Protein AF-A0A9C8WIM4-F1 (afdb_monomer)

Secondary structure (DSSP, 8-state):
-----PPPPHHHHTT--HHHHHHHHHHHHHHHHHHHHHHHHHHHHHHTT--HHHHHHHHHHHHHHHHHHHHHHHHHHHHH-HHHHHHHHHHHHHHHHHHHHH--SHHHHHHHHHHHGGG-

Mean predicted aligned error: 11.85 Å

Radius of gyration: 20.46 Å; Cα contacts (8 Å, |Δi|>4): 62; chains: 1; bounding box: 32×36×75 Å

Solvent-accessible surface area (backbone atoms only — not comparable to full-atom values): 6760 Å² total; per-residue (Å²): 142,82,87,80,81,72,80,74,49,70,58,68,73,63,56,66,44,71,67,50,56,53,48,52,52,48,50,50,55,51,52,49,50,52,53,53,49,64,66,45,45,56,59,54,33,42,75,50,68,45,50,75,69,55,47,51,48,49,55,54,49,50,53,52,50,52,62,59,44,58,60,55,51,55,55,46,31,72,71,61,37,65,72,54,36,52,52,52,30,51,53,41,23,52,52,15,52,50,47,53,74,74,51,85,48,52,72,56,44,59,58,23,46,69,31,40,51,64,66,116

pLDDT: mean 70.95, std 11.33, range [38.81, 90.12]

Foldseek 3Di:
DDDPPDPQDVCNVVVVDPVVVVVVVVCVVVVVVVVVCLVCVLVVLVVLVDDPVRSVVLVVLLVVLLVVLVVVLVVVCVPVDVVVSVVVLVVLLVVLVVQVVPDSHVVSVSVSSNSNSNPD

Sequence (120 aa):
MHISQRGKSVRDFLALEHNILVLLGALLVIGMGEELWARFMPKYLEALGAGAVAIGAYGSFKKIVDALYQYPGGWLADKLGRKRALTLFNIIAASGYLVYLLTRRWEWVVAGTLLVMAWS

Structure (mmCIF, N/CA/C/O backbone):
data_AF-A0A9C8WIM4-F1
#
_entry.id   AF-A0A9C8WIM4-F1
#
loop_
_atom_site.group_PDB
_atom_site.id
_atom_site.type_symbol
_atom_site.label_atom_id
_atom_site.label_alt_id
_atom_site.label_comp_id
_atom_site.label_asym_id
_atom_site.label_entity_id
_atom_site.label_seq_id
_atom_site.pdbx_PDB_ins_code
_atom_site.Cartn_x
_atom_site.Cartn_y
_atom_site.Cartn_z
_atom_site.occupancy
_atom_site.B_iso_or_equiv
_atom_site.auth_seq_id
_atom_site.auth_comp_id
_atom_site.auth_asym_id
_atom_site.auth_atom_id
_atom_site.pdbx_PDB_model_num
ATOM 1 N N . MET A 1 1 ? -9.889 -15.465 55.638 1.00 39.69 1 MET A N 1
ATOM 2 C CA . MET A 1 1 ? -8.926 -15.320 54.525 1.00 39.69 1 MET A CA 1
ATOM 3 C C . MET A 1 1 ? -9.053 -16.570 53.655 1.00 39.69 1 MET A C 1
ATOM 5 O O . MET A 1 1 ? -8.508 -17.596 54.017 1.00 39.69 1 MET A O 1
ATOM 9 N N . HIS A 1 2 ? -9.871 -16.545 52.597 1.00 38.81 2 HIS A N 1
ATOM 10 C CA . HIS A 1 2 ? -10.049 -17.688 51.686 1.00 38.81 2 HIS A CA 1
ATOM 11 C C . HIS A 1 2 ? -9.992 -17.177 50.247 1.00 38.81 2 HIS A C 1
ATOM 13 O O . HIS A 1 2 ? -10.950 -16.605 49.737 1.00 38.81 2 HIS A O 1
ATOM 19 N N . ILE A 1 3 ? -8.832 -17.346 49.616 1.00 46.62 3 ILE A N 1
ATOM 20 C CA . ILE A 1 3 ? -8.619 -17.067 48.197 1.00 46.62 3 ILE A CA 1
ATOM 21 C C . ILE A 1 3 ? -8.963 -18.364 47.462 1.00 46.62 3 ILE A C 1
ATOM 23 O O . ILE A 1 3 ? -8.137 -19.268 47.379 1.00 46.62 3 ILE A O 1
ATOM 27 N N . SER A 1 4 ? -10.192 -18.495 46.959 1.00 44.88 4 SER A N 1
ATOM 28 C CA . SER A 1 4 ? -10.522 -19.573 46.024 1.00 44.88 4 SER A CA 1
ATOM 29 C C . SER A 1 4 ? -10.039 -19.169 44.632 1.00 44.88 4 SER A C 1
ATOM 31 O O . SER A 1 4 ? -10.705 -18.404 43.929 1.00 44.88 4 SER A O 1
ATOM 33 N N . GLN A 1 5 ? -8.870 -19.659 44.226 1.00 55.81 5 GLN A N 1
ATOM 34 C CA . GLN A 1 5 ? -8.431 -19.556 42.839 1.00 55.81 5 GLN A CA 1
ATOM 35 C C . GLN A 1 5 ? -9.255 -20.525 41.979 1.00 55.81 5 GLN A C 1
ATOM 37 O O . GLN A 1 5 ? -8.916 -21.695 41.830 1.00 55.81 5 GLN A O 1
ATOM 42 N N . ARG A 1 6 ? -10.374 -20.038 41.426 1.00 55.88 6 ARG A N 1
ATOM 43 C CA . ARG A 1 6 ? -11.037 -20.680 40.282 1.00 55.88 6 ARG A CA 1
ATOM 44 C C . ARG A 1 6 ? -10.067 -20.607 39.103 1.00 55.88 6 ARG A C 1
ATOM 46 O O . ARG A 1 6 ? -9.708 -19.509 38.681 1.00 55.88 6 ARG A O 1
ATOM 53 N N . GLY A 1 7 ? -9.634 -21.762 38.599 1.00 51.88 7 GLY A N 1
ATOM 54 C CA . GLY A 1 7 ? -8.820 -21.849 37.389 1.00 51.88 7 GLY A CA 1
ATOM 55 C C . GLY A 1 7 ? -9.509 -21.104 36.248 1.00 51.88 7 GLY A C 1
ATOM 56 O O . GLY A 1 7 ? -10.634 -21.441 35.880 1.00 51.88 7 GLY A O 1
ATOM 57 N N . LYS A 1 8 ? -8.866 -20.053 35.732 1.00 54.25 8 LYS A N 1
ATOM 58 C CA . LYS A 1 8 ? -9.367 -19.308 34.575 1.00 54.25 8 LYS A CA 1
ATOM 59 C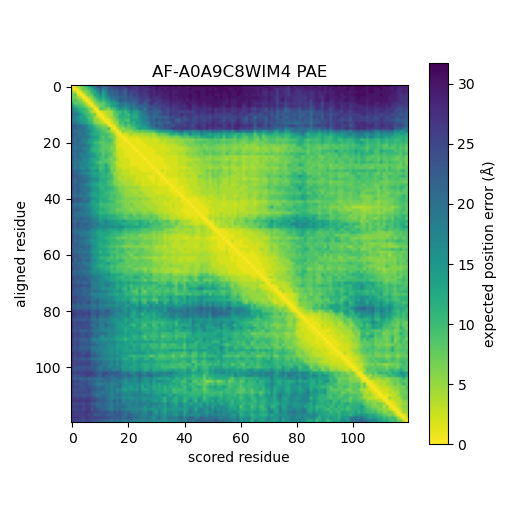 C . LYS A 1 8 ? -9.368 -20.258 33.382 1.00 54.25 8 LYS A C 1
ATOM 61 O O . LYS A 1 8 ? -8.322 -20.792 33.018 1.00 54.25 8 LYS A O 1
ATOM 66 N N . SER A 1 9 ? -10.545 -20.500 32.810 1.00 62.56 9 SER A N 1
ATOM 67 C CA . SER A 1 9 ? -10.687 -21.282 31.584 1.00 62.56 9 SER A CA 1
ATOM 68 C C . SER A 1 9 ? -9.826 -20.648 30.490 1.00 62.56 9 SER A C 1
ATOM 70 O O . SER A 1 9 ? -9.734 -19.425 30.412 1.00 62.56 9 SER A O 1
ATOM 72 N N . VAL A 1 10 ? -9.206 -21.449 29.620 1.00 59.84 10 VAL A N 1
ATOM 73 C CA . VAL A 1 10 ? -8.372 -20.961 28.499 1.00 59.84 10 VAL A CA 1
ATOM 74 C C . VAL A 1 10 ? -9.131 -19.935 27.635 1.00 59.84 10 VAL A C 1
ATOM 76 O O . VAL A 1 10 ? -8.526 -19.029 27.074 1.00 59.84 10 VAL A O 1
ATOM 79 N N . ARG A 1 11 ? -10.469 -20.014 27.610 1.00 54.47 11 ARG A N 1
ATOM 80 C CA . ARG A 1 11 ? -11.376 -19.047 26.967 1.00 54.47 11 ARG A CA 1
ATOM 81 C C . ARG A 1 11 ? -11.399 -17.665 27.642 1.00 54.47 11 ARG A C 1
ATOM 83 O O . ARG A 1 11 ? -11.458 -16.667 26.932 1.00 54.47 11 ARG A O 1
ATOM 90 N N . ASP A 1 12 ? -11.291 -17.609 28.971 1.00 59.56 12 ASP A N 1
ATOM 91 C CA . ASP A 1 12 ? -11.207 -16.364 29.752 1.00 59.56 12 ASP A CA 1
ATOM 92 C C . ASP A 1 12 ? -9.784 -15.783 29.739 1.00 59.56 12 ASP A C 1
ATOM 94 O O . ASP A 1 12 ? -9.606 -14.570 29.794 1.00 59.56 12 ASP A O 1
ATOM 98 N N . PHE A 1 13 ? -8.758 -16.641 29.649 1.00 59.84 13 PHE A N 1
ATOM 99 C CA . PHE A 1 13 ? -7.359 -16.216 29.507 1.00 59.84 13 PHE A CA 1
ATOM 100 C C . PHE A 1 13 ? -7.060 -15.645 28.111 1.00 59.84 13 PHE A C 1
ATOM 102 O O . PHE A 1 13 ? -6.308 -14.683 27.993 1.00 59.84 13 PHE A O 1
ATOM 109 N N . LEU A 1 14 ? -7.682 -16.200 27.064 1.00 59.25 14 LEU A N 1
ATOM 110 C CA . LEU A 1 14 ? -7.587 -15.708 25.684 1.00 59.25 14 LEU A CA 1
ATOM 111 C C . LEU A 1 14 ? -8.558 -14.562 25.368 1.00 59.25 14 LEU A C 1
ATOM 113 O O . LEU A 1 14 ? -8.584 -14.122 24.221 1.00 59.25 14 LEU A O 1
ATOM 117 N N . ALA A 1 15 ? -9.361 -14.110 26.344 1.00 59.19 15 ALA A N 1
ATOM 118 C CA . ALA A 1 15 ? -10.424 -13.123 26.147 1.00 59.19 15 ALA A CA 1
ATOM 119 C C . ALA A 1 15 ? -11.203 -13.396 24.848 1.00 59.19 15 ALA A C 1
ATOM 121 O O . ALA A 1 15 ? -11.363 -12.506 24.018 1.00 59.19 15 ALA A O 1
ATOM 122 N N . LEU A 1 16 ? -11.620 -14.654 24.642 1.00 58.91 16 LEU A N 1
ATOM 123 C CA . LEU A 1 16 ? -12.209 -15.168 23.400 1.00 58.91 16 LEU A CA 1
ATOM 124 C C . LEU A 1 16 ? -13.646 -14.653 23.200 1.00 58.91 16 LEU A C 1
ATOM 126 O O . LEU A 1 16 ? -14.583 -15.406 22.946 1.00 58.91 16 LEU A O 1
ATOM 130 N N . GLU A 1 17 ? -13.826 -13.350 23.363 1.00 70.81 17 GLU A N 1
ATOM 131 C CA . GLU A 1 17 ? -15.012 -12.635 22.969 1.00 70.81 17 GLU A CA 1
ATOM 132 C C . GLU A 1 17 ? -15.134 -12.725 21.453 1.00 70.81 17 GLU A C 1
ATOM 134 O O . GLU A 1 17 ? -14.141 -12.672 20.720 1.00 70.81 17 GLU A O 1
ATOM 139 N N . HIS A 1 18 ? -16.372 -12.834 20.975 1.00 73.12 18 HIS A N 1
ATOM 140 C CA . HIS A 1 18 ? -16.714 -12.849 19.553 1.00 73.12 18 HIS A CA 1
ATOM 141 C C . HIS A 1 18 ? -15.934 -11.789 18.752 1.00 73.12 18 HIS A C 1
ATOM 143 O O . HIS A 1 18 ? -15.496 -12.040 17.635 1.00 73.12 18 HIS A O 1
ATOM 149 N N . ASN A 1 19 ? -15.669 -10.640 19.376 1.00 77.81 19 ASN A N 1
ATOM 150 C CA . ASN A 1 19 ? -14.902 -9.546 18.806 1.00 77.81 19 ASN A CA 1
ATOM 151 C C . ASN A 1 19 ? -13.443 -9.913 18.456 1.00 77.81 19 ASN A C 1
ATOM 153 O O . ASN A 1 19 ? -12.975 -9.535 17.388 1.00 77.81 19 ASN A O 1
ATOM 157 N N . ILE A 1 20 ? -12.726 -10.680 19.292 1.00 82.88 20 ILE A N 1
ATOM 158 C CA . ILE A 1 20 ? -11.342 -11.103 18.996 1.00 82.88 20 ILE A CA 1
ATOM 159 C C . ILE A 1 20 ? -11.321 -12.116 17.854 1.00 82.88 20 ILE A C 1
ATOM 161 O O . ILE A 1 20 ? -10.484 -12.012 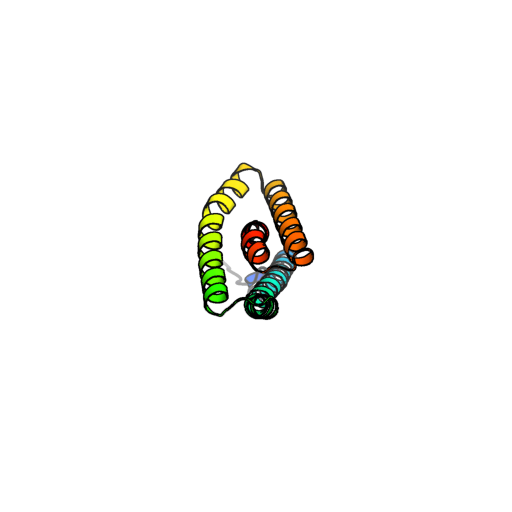16.965 1.00 82.88 20 ILE A O 1
ATOM 165 N N . LEU A 1 21 ? -12.259 -13.066 17.834 1.00 83.19 21 LEU A N 1
ATOM 166 C CA . LEU A 1 21 ? -12.363 -14.040 16.742 1.00 83.19 21 LEU A CA 1
ATOM 167 C C . LEU A 1 21 ?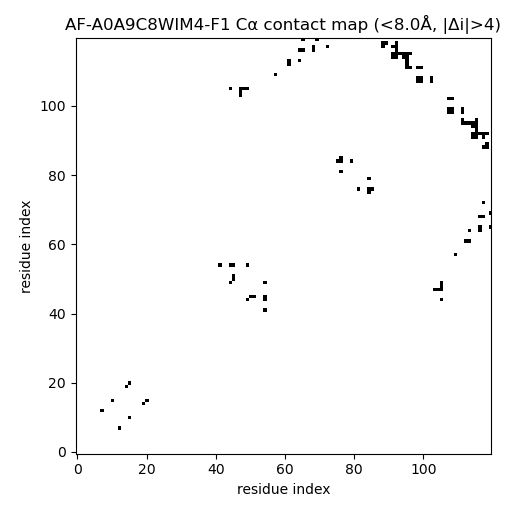 -12.659 -13.361 15.401 1.00 83.19 21 LEU A C 1
ATOM 169 O O . LEU A 1 21 ? -12.031 -13.693 14.397 1.00 83.19 21 LEU A O 1
ATOM 173 N N . VAL A 1 22 ? -13.572 -12.386 15.393 1.00 85.19 22 VAL A N 1
ATOM 174 C CA . VAL A 1 22 ? -13.866 -11.572 14.206 1.00 85.19 22 VAL A CA 1
ATOM 175 C C . VAL A 1 22 ? -12.627 -10.789 13.771 1.00 85.19 22 VAL A C 1
ATOM 177 O O . VAL A 1 22 ? -12.309 -10.759 12.585 1.00 85.19 22 VAL A O 1
ATOM 180 N N . LEU A 1 23 ? -11.891 -10.204 14.718 1.00 83.56 23 LEU A N 1
ATOM 181 C CA . LEU A 1 23 ? -10.702 -9.409 14.427 1.00 83.56 23 LEU A CA 1
ATOM 182 C C . LEU A 1 23 ? -9.553 -10.271 13.887 1.00 83.56 23 LEU A C 1
ATOM 184 O O . LEU A 1 23 ? -8.945 -9.911 12.886 1.00 83.56 23 LEU A O 1
ATOM 188 N N . LEU A 1 24 ? -9.305 -11.440 14.478 1.00 87.38 24 LEU A N 1
ATOM 189 C CA . LEU A 1 24 ? -8.321 -12.405 13.984 1.00 87.38 24 LEU A CA 1
ATOM 190 C C . LEU A 1 24 ? -8.695 -12.934 12.600 1.00 87.38 24 LEU A C 1
ATOM 192 O O . LEU A 1 24 ? -7.837 -12.989 11.725 1.00 87.38 24 LEU A O 1
ATOM 196 N N . GLY A 1 25 ? -9.966 -13.280 12.380 1.00 89.75 25 GLY A N 1
ATOM 197 C CA . GLY A 1 25 ? -10.453 -13.697 11.066 1.00 89.75 25 GLY A CA 1
ATOM 198 C C . GLY A 1 25 ? -10.259 -12.607 10.011 1.00 89.75 25 GLY A C 1
ATOM 199 O O . GLY A 1 25 ? -9.769 -12.889 8.921 1.00 89.75 25 GLY A O 1
ATOM 200 N N . ALA A 1 26 ? -10.566 -11.353 10.353 1.00 85.31 26 ALA A N 1
ATOM 201 C CA . ALA A 1 26 ? -10.344 -10.211 9.473 1.00 85.31 26 ALA A CA 1
ATOM 202 C C . ALA A 1 26 ? -8.853 -10.004 9.166 1.00 85.31 26 ALA A C 1
ATOM 204 O O . ALA A 1 26 ? -8.490 -9.900 7.999 1.00 85.31 26 ALA A O 1
ATOM 205 N N . LEU A 1 27 ? -7.986 -10.007 10.184 1.00 85.81 27 LEU A N 1
ATOM 206 C CA . LEU A 1 27 ? -6.534 -9.878 10.008 1.00 85.81 27 LEU A CA 1
ATOM 207 C C . LEU A 1 27 ? -5.965 -10.989 9.125 1.00 85.81 27 LEU A C 1
ATOM 209 O O . LEU A 1 27 ? -5.095 -10.734 8.298 1.00 85.81 27 LEU A O 1
ATOM 213 N N . LEU A 1 28 ? -6.475 -12.209 9.276 1.00 90.12 28 LEU A N 1
ATOM 214 C CA . LEU A 1 28 ? -6.044 -13.357 8.493 1.00 90.12 28 LEU A CA 1
ATOM 215 C C . LEU A 1 28 ? -6.437 -13.186 7.021 1.00 90.12 28 LEU A C 1
ATOM 217 O O . LEU A 1 28 ? -5.588 -13.328 6.146 1.00 90.12 28 LEU A O 1
ATOM 221 N N . VAL A 1 29 ? -7.689 -12.817 6.737 1.00 87.88 29 VAL A N 1
ATOM 222 C CA . VAL A 1 29 ? -8.166 -12.577 5.363 1.00 87.88 29 VAL A CA 1
ATOM 223 C C . VAL A 1 29 ? -7.413 -11.420 4.703 1.00 87.88 29 VAL A C 1
ATOM 225 O O . VAL A 1 29 ? -6.983 -11.550 3.557 1.00 87.88 29 VAL A O 1
ATOM 228 N N . ILE A 1 30 ? -7.223 -10.313 5.426 1.00 80.44 30 ILE A N 1
ATOM 229 C CA . ILE A 1 30 ? -6.509 -9.131 4.928 1.00 80.44 30 ILE A CA 1
ATOM 230 C C . ILE A 1 30 ? -5.043 -9.481 4.646 1.00 80.44 30 ILE A C 1
ATOM 232 O O . ILE A 1 30 ? -4.586 -9.307 3.518 1.00 80.44 30 ILE A O 1
ATOM 236 N N . GLY A 1 31 ? -4.335 -10.067 5.616 1.00 82.62 31 GLY A N 1
ATOM 237 C CA . GLY A 1 31 ? -2.924 -10.429 5.464 1.00 82.62 31 GLY A CA 1
ATOM 238 C C . GLY A 1 31 ? -2.688 -11.469 4.367 1.00 82.62 31 GLY A C 1
ATOM 239 O O . GLY A 1 31 ? -1.730 -11.364 3.604 1.00 82.62 31 GLY A O 1
ATOM 240 N N . MET A 1 32 ? -3.590 -12.445 4.215 1.00 86.69 32 MET A N 1
ATOM 241 C CA . MET A 1 32 ? -3.522 -13.393 3.099 1.00 86.69 32 MET A CA 1
ATOM 242 C C . MET A 1 32 ? -3.702 -12.701 1.747 1.00 86.69 32 MET A C 1
ATOM 244 O O . MET A 1 32 ? -2.963 -13.007 0.811 1.00 86.69 32 MET A O 1
ATOM 248 N N . GLY A 1 33 ? -4.667 -11.785 1.629 1.00 82.25 33 GLY A N 1
ATOM 249 C CA . GLY A 1 33 ? -4.895 -11.026 0.401 1.00 82.25 33 GLY A CA 1
ATOM 250 C C . GLY A 1 33 ? -3.672 -10.201 -0.000 1.00 82.25 33 GLY A C 1
ATOM 251 O O . GLY A 1 33 ? -3.242 -10.256 -1.155 1.00 82.25 33 GLY A O 1
ATOM 252 N N . GLU A 1 34 ? -3.070 -9.503 0.963 1.00 80.00 34 GLU A N 1
ATOM 253 C CA . GLU A 1 34 ? -1.863 -8.701 0.750 1.00 80.00 34 GLU A CA 1
ATOM 254 C C . GLU A 1 34 ? -0.666 -9.546 0.306 1.00 80.00 34 GLU A C 1
ATOM 256 O O . GLU A 1 34 ? -0.003 -9.203 -0.675 1.00 80.00 34 GLU A O 1
ATOM 261 N N . GLU A 1 35 ? -0.405 -10.670 0.976 1.00 82.06 35 GLU A N 1
ATOM 262 C CA . GLU A 1 35 ? 0.716 -11.558 0.646 1.00 82.06 35 GLU A CA 1
ATOM 263 C C . GLU A 1 35 ? 0.539 -12.246 -0.714 1.00 82.06 35 GLU A C 1
ATOM 265 O O . GLU A 1 35 ? 1.492 -12.355 -1.497 1.00 82.06 35 GLU A O 1
ATOM 270 N N . LEU A 1 36 ? -0.686 -12.677 -1.038 1.00 83.88 36 LEU A N 1
ATOM 271 C CA . LEU A 1 36 ? -1.005 -13.249 -2.347 1.00 83.88 36 LEU A CA 1
ATOM 272 C C . LEU A 1 36 ? -0.768 -12.226 -3.459 1.00 83.88 36 LEU A C 1
ATOM 274 O O . LEU A 1 36 ? -0.098 -12.531 -4.448 1.00 83.88 36 LEU A O 1
ATOM 278 N N . TRP A 1 37 ? -1.272 -11.005 -3.283 1.00 75.19 37 TRP A N 1
ATOM 279 C CA . TRP A 1 37 ? -1.111 -9.939 -4.264 1.00 75.19 37 TRP A CA 1
ATOM 280 C C . TRP A 1 37 ? 0.352 -9.516 -4.421 1.00 75.19 37 TRP A C 1
ATOM 282 O O . TRP A 1 37 ? 0.854 -9.413 -5.542 1.00 75.19 37 TRP A O 1
ATOM 292 N N . ALA A 1 38 ? 1.075 -9.344 -3.310 1.00 78.00 38 ALA A N 1
ATOM 293 C CA . ALA A 1 38 ? 2.480 -8.949 -3.316 1.00 78.00 38 ALA A CA 1
ATOM 294 C C . ALA A 1 38 ? 3.372 -9.960 -4.053 1.00 78.00 38 ALA A C 1
ATOM 296 O O . ALA A 1 38 ? 4.288 -9.550 -4.768 1.00 78.00 38 ALA A O 1
ATOM 297 N N . ARG A 1 39 ? 3.090 -11.264 -3.928 1.00 81.75 39 ARG A N 1
ATOM 298 C CA . ARG A 1 39 ? 3.801 -12.319 -4.672 1.00 81.75 39 ARG A CA 1
ATOM 299 C C . ARG A 1 39 ? 3.365 -12.448 -6.126 1.00 81.75 39 ARG A C 1
ATOM 301 O O . ARG A 1 39 ? 4.175 -12.856 -6.954 1.00 81.75 39 ARG A O 1
ATOM 308 N N . PHE A 1 40 ? 2.117 -12.125 -6.452 1.00 82.94 40 PHE A N 1
ATOM 309 C CA . PHE A 1 40 ? 1.614 -12.207 -7.824 1.00 82.94 40 PHE A CA 1
ATOM 310 C C . PHE A 1 40 ? 2.084 -11.032 -8.696 1.00 82.94 40 PHE A C 1
ATOM 312 O O . PHE A 1 40 ? 2.300 -11.189 -9.899 1.00 82.94 40 PHE A O 1
ATOM 319 N N . MET A 1 41 ? 2.302 -9.868 -8.086 1.00 80.31 41 MET A N 1
ATOM 320 C CA . MET A 1 41 ? 2.637 -8.629 -8.784 1.00 80.31 41 MET A CA 1
ATOM 321 C C . MET A 1 41 ? 3.882 -8.697 -9.692 1.00 80.31 41 MET A C 1
ATOM 323 O O . MET A 1 41 ? 3.786 -8.251 -10.836 1.00 80.31 41 MET A O 1
ATOM 327 N N . PRO A 1 42 ? 5.030 -9.275 -9.279 1.00 82.06 42 PRO A N 1
ATOM 328 C CA . PRO A 1 42 ? 6.192 -9.427 -10.159 1.00 82.06 42 PRO A CA 1
ATOM 329 C C . PRO A 1 42 ? 5.866 -10.161 -11.462 1.00 82.06 42 PRO A C 1
ATOM 331 O O . PRO A 1 42 ? 6.287 -9.739 -12.534 1.00 82.06 42 PRO A O 1
ATOM 334 N N . LYS A 1 43 ? 5.056 -11.222 -11.375 1.00 82.94 43 LYS A N 1
ATOM 335 C CA . LYS A 1 43 ? 4.651 -12.037 -12.525 1.00 82.94 43 LYS A CA 1
ATOM 336 C C . LYS A 1 43 ? 3.651 -11.306 -13.424 1.00 82.94 43 LYS A C 1
ATOM 338 O O . LYS A 1 43 ? 3.673 -11.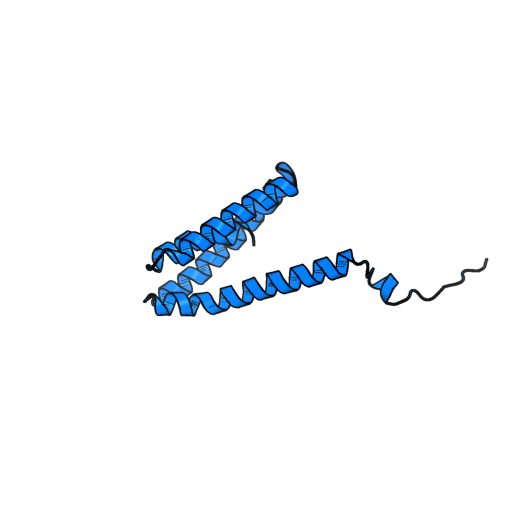475 -14.639 1.00 82.94 43 LYS A O 1
ATOM 343 N N . TYR A 1 44 ? 2.792 -10.473 -12.837 1.00 81.56 44 TYR A N 1
ATOM 344 C CA . TYR A 1 44 ? 1.902 -9.584 -13.586 1.00 81.56 44 TYR A CA 1
ATOM 345 C C . TYR A 1 44 ? 2.688 -8.524 -14.371 1.00 81.56 44 TYR A C 1
ATOM 347 O O . TYR A 1 44 ? 2.424 -8.302 -15.551 1.00 81.56 44 TYR A O 1
ATOM 355 N N . LEU A 1 45 ? 3.702 -7.919 -13.746 1.00 79.56 45 LEU A N 1
ATOM 356 C CA . LEU A 1 45 ? 4.601 -6.965 -14.396 1.00 79.56 45 LEU A CA 1
ATOM 357 C C . LEU A 1 45 ? 5.409 -7.619 -15.525 1.00 79.56 45 LEU A C 1
ATOM 359 O O . LEU A 1 45 ? 5.514 -7.049 -16.608 1.00 79.56 45 LEU A O 1
ATOM 363 N N . GLU A 1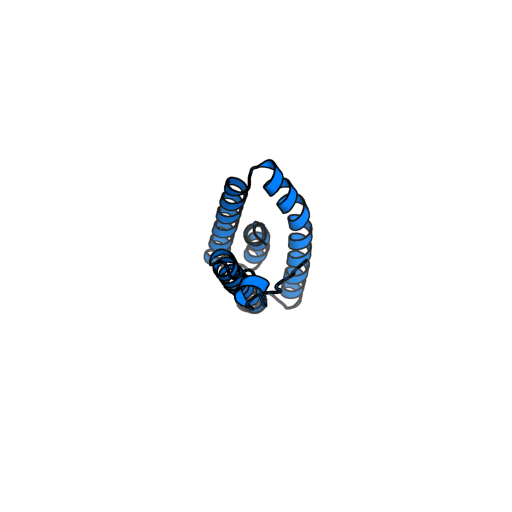 46 ? 5.923 -8.829 -15.306 1.00 82.81 46 GLU A N 1
ATOM 364 C CA . GLU A 1 46 ? 6.625 -9.608 -16.331 1.00 82.81 46 GLU A CA 1
ATOM 365 C C . GLU A 1 46 ? 5.724 -9.899 -17.544 1.00 82.81 46 GLU A C 1
ATOM 367 O O . GLU A 1 46 ? 6.129 -9.674 -18.684 1.00 82.81 46 GLU A O 1
ATOM 372 N N . ALA A 1 47 ? 4.464 -10.296 -17.318 1.00 82.75 47 ALA A N 1
ATOM 373 C CA . ALA A 1 47 ? 3.485 -10.520 -18.387 1.00 82.75 47 ALA A CA 1
ATOM 374 C C . ALA A 1 47 ? 3.147 -9.244 -19.187 1.00 82.75 47 ALA A C 1
ATOM 376 O O . ALA A 1 47 ? 2.772 -9.327 -20.356 1.00 82.75 47 ALA A O 1
ATOM 377 N N . LEU A 1 48 ? 3.304 -8.065 -18.578 1.00 79.94 48 LEU A N 1
ATOM 378 C CA . LEU A 1 48 ? 3.168 -6.758 -19.230 1.00 79.94 48 LEU A CA 1
ATOM 379 C C . LEU A 1 48 ? 4.451 -6.304 -19.956 1.00 79.94 48 LEU A C 1
ATOM 381 O O . LEU A 1 48 ? 4.481 -5.201 -20.506 1.00 79.94 48 LEU A O 1
ATOM 385 N N . GLY A 1 49 ? 5.503 -7.129 -19.963 1.00 81.44 49 GLY A N 1
ATOM 386 C CA . GLY A 1 49 ? 6.783 -6.848 -20.613 1.00 81.44 49 GLY A CA 1
ATOM 387 C C . GLY A 1 49 ? 7.792 -6.095 -19.741 1.00 81.44 49 GLY A C 1
ATOM 388 O O . GLY A 1 49 ? 8.760 -5.551 -20.271 1.00 81.44 49 GLY A O 1
ATOM 389 N N . ALA A 1 50 ? 7.590 -6.028 -18.420 1.00 79.69 50 ALA A N 1
ATOM 390 C CA . ALA A 1 50 ? 8.557 -5.411 -17.518 1.00 79.69 50 ALA A CA 1
ATOM 391 C C . ALA A 1 50 ? 9.788 -6.315 -17.333 1.00 79.69 50 ALA A C 1
ATOM 393 O O . ALA A 1 50 ? 9.672 -7.491 -16.995 1.00 79.69 50 ALA A O 1
ATOM 394 N N . GLY A 1 51 ? 10.984 -5.754 -17.516 1.00 83.56 51 GLY A N 1
ATOM 395 C CA . GLY A 1 51 ? 12.236 -6.462 -17.242 1.00 83.56 51 GLY A CA 1
ATOM 396 C C . GLY A 1 51 ? 12.518 -6.624 -15.742 1.00 83.56 51 GLY A C 1
ATOM 397 O O . GLY A 1 51 ? 11.963 -5.909 -14.906 1.00 83.56 51 GLY A O 1
ATOM 398 N N . ALA A 1 52 ? 13.462 -7.505 -15.395 1.00 83.38 52 ALA A N 1
ATOM 399 C CA . ALA A 1 52 ? 13.849 -7.788 -14.006 1.00 83.38 52 ALA A CA 1
ATOM 400 C C . ALA A 1 52 ? 14.243 -6.532 -13.198 1.00 83.38 52 ALA A C 1
ATOM 402 O O . ALA A 1 52 ? 13.923 -6.426 -12.014 1.00 83.38 52 ALA A O 1
ATOM 403 N N . VAL A 1 53 ? 14.879 -5.548 -13.845 1.00 84.56 53 VAL A N 1
ATOM 404 C CA . VAL A 1 53 ? 15.250 -4.265 -13.218 1.00 84.56 53 VAL A CA 1
ATOM 405 C C . VAL A 1 53 ? 14.012 -3.456 -12.816 1.00 84.56 53 VAL A C 1
ATOM 407 O O . VAL A 1 53 ? 13.974 -2.903 -11.720 1.00 84.56 53 VAL A O 1
ATOM 410 N N . ALA A 1 54 ? 12.978 -3.420 -13.661 1.00 77.56 54 ALA A N 1
ATOM 411 C CA . ALA A 1 54 ? 11.736 -2.703 -13.375 1.00 77.56 54 ALA A CA 1
ATOM 412 C C . ALA A 1 54 ? 10.946 -3.368 -12.235 1.00 77.56 54 ALA A C 1
ATOM 414 O O . ALA A 1 54 ? 10.396 -2.678 -11.381 1.00 77.56 54 ALA A O 1
ATOM 415 N N . ILE A 1 55 ? 10.950 -4.703 -12.174 1.00 82.19 55 ILE A N 1
ATOM 416 C CA . ILE A 1 55 ? 10.337 -5.472 -11.080 1.00 82.19 55 ILE A CA 1
ATOM 417 C C . ILE A 1 55 ? 11.053 -5.196 -9.749 1.00 82.19 55 ILE A C 1
ATOM 419 O O . ILE A 1 55 ? 10.403 -4.953 -8.731 1.00 82.19 55 ILE A O 1
ATOM 423 N N . GLY A 1 56 ? 12.391 -5.186 -9.754 1.00 82.88 56 GLY A N 1
ATOM 424 C CA . GLY A 1 56 ? 13.186 -4.823 -8.579 1.00 82.88 56 GLY A CA 1
ATOM 425 C C . GLY A 1 56 ? 12.913 -3.390 -8.115 1.00 82.88 56 GLY A C 1
ATOM 426 O O . GLY A 1 56 ? 12.640 -3.163 -6.936 1.00 82.88 56 GLY A O 1
ATOM 427 N N . ALA A 1 57 ? 12.894 -2.436 -9.052 1.00 83.12 57 ALA A N 1
ATOM 428 C CA . ALA A 1 57 ? 12.582 -1.035 -8.773 1.00 83.12 57 ALA A CA 1
ATOM 429 C C . ALA A 1 57 ? 11.168 -0.853 -8.198 1.00 83.12 57 ALA A C 1
ATOM 431 O O . ALA A 1 57 ? 11.000 -0.106 -7.236 1.00 83.12 57 ALA A O 1
ATOM 432 N N . TYR A 1 58 ? 10.171 -1.576 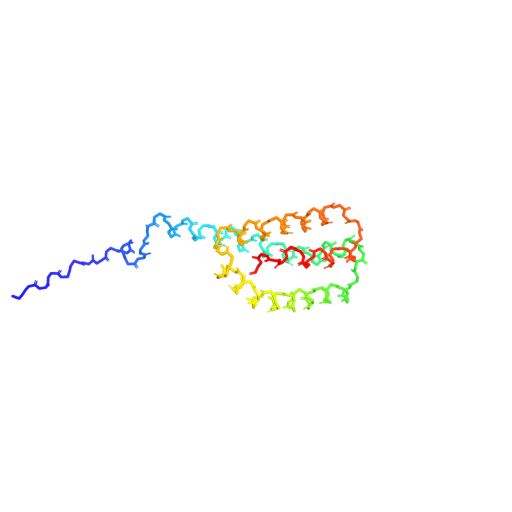-8.722 1.00 80.69 58 TYR A N 1
ATOM 433 C CA . TYR A 1 58 ? 8.815 -1.607 -8.167 1.00 80.69 58 TYR A CA 1
ATOM 434 C C . TYR A 1 58 ? 8.818 -2.069 -6.705 1.00 80.69 58 TYR A C 1
ATOM 436 O O . TYR A 1 58 ? 8.220 -1.416 -5.853 1.00 80.69 58 TYR A O 1
ATOM 444 N N . GLY A 1 59 ? 9.527 -3.159 -6.391 1.00 80.69 59 GLY A N 1
ATOM 445 C CA . GLY A 1 59 ? 9.626 -3.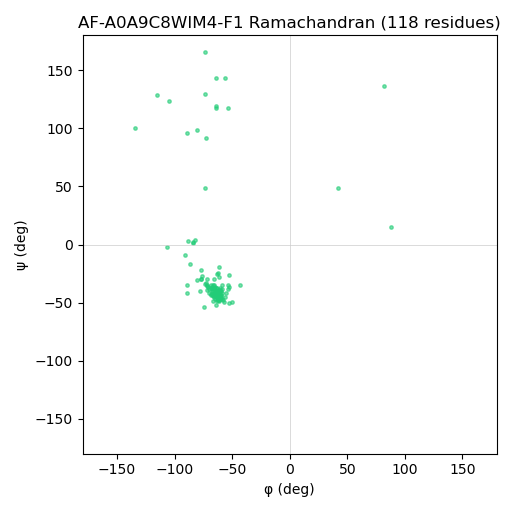671 -5.023 1.00 80.69 59 GLY A CA 1
ATOM 446 C C . GLY A 1 59 ? 10.256 -2.667 -4.052 1.00 80.69 59 GLY A C 1
ATOM 447 O O . GLY A 1 59 ? 9.741 -2.468 -2.951 1.00 80.69 59 GLY A O 1
ATOM 448 N N . SER A 1 60 ? 11.335 -1.994 -4.461 1.00 82.38 60 SER A N 1
ATOM 449 C CA . SER A 1 60 ? 11.978 -0.945 -3.658 1.00 82.38 60 SER A CA 1
ATOM 450 C C . SER A 1 60 ? 11.083 0.279 -3.481 1.00 82.38 60 SER A C 1
ATOM 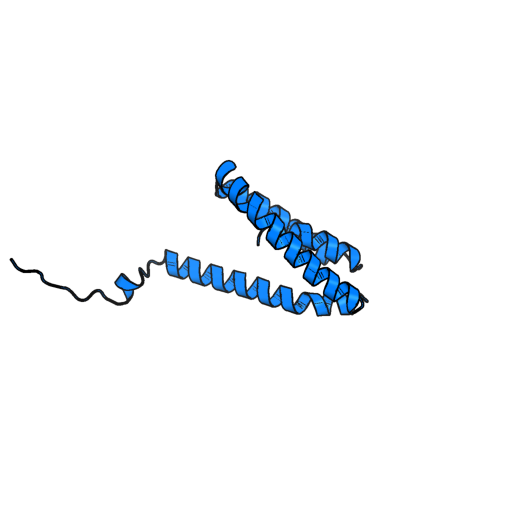452 O O . SER A 1 60 ? 10.942 0.781 -2.367 1.00 82.38 60 SER A O 1
ATOM 454 N N . PHE A 1 61 ? 10.441 0.736 -4.557 1.00 80.94 61 PHE A N 1
ATOM 455 C CA . PHE A 1 61 ? 9.519 1.867 -4.523 1.00 80.94 61 PHE A CA 1
ATOM 456 C C . PHE A 1 61 ? 8.339 1.593 -3.591 1.00 80.94 61 PHE A C 1
ATOM 458 O O . PHE A 1 61 ? 8.051 2.409 -2.720 1.00 80.94 61 PHE A O 1
ATOM 465 N N . LYS A 1 62 ? 7.740 0.401 -3.693 1.00 79.38 62 LYS A N 1
ATOM 466 C CA . LYS A 1 62 ? 6.690 -0.079 -2.790 1.00 79.38 62 LYS A CA 1
ATOM 467 C C . LYS A 1 62 ? 7.099 0.086 -1.321 1.00 79.38 62 LYS A C 1
ATOM 469 O O . LYS A 1 62 ? 6.366 0.673 -0.540 1.00 79.38 62 LYS A O 1
ATOM 474 N N . LYS A 1 63 ? 8.301 -0.370 -0.955 1.00 81.00 63 LYS A N 1
ATOM 475 C CA . LYS A 1 63 ? 8.798 -0.291 0.429 1.00 81.00 63 LYS A CA 1
ATOM 476 C C . LYS A 1 63 ? 9.007 1.139 0.926 1.00 81.00 63 LYS A C 1
ATOM 478 O O . LYS A 1 63 ? 8.767 1.408 2.099 1.00 81.00 63 LYS A O 1
ATOM 483 N N . ILE A 1 64 ? 9.452 2.044 0.057 1.00 82.38 64 ILE A N 1
ATOM 484 C CA . ILE A 1 64 ? 9.601 3.466 0.400 1.00 82.38 64 ILE A CA 1
ATOM 485 C C . ILE A 1 64 ? 8.228 4.094 0.639 1.00 82.38 64 ILE A C 1
ATOM 487 O O . ILE A 1 64 ? 8.052 4.837 1.601 1.00 82.38 64 ILE A O 1
ATOM 491 N N . VAL A 1 65 ? 7.262 3.778 -0.224 1.00 77.12 65 VAL A N 1
ATOM 492 C CA . VAL A 1 65 ? 5.884 4.258 -0.113 1.00 77.12 65 VAL A CA 1
ATOM 493 C C . VAL A 1 65 ? 5.243 3.750 1.180 1.00 77.12 65 VAL A C 1
ATOM 495 O O . VAL A 1 65 ? 4.734 4.577 1.930 1.00 77.12 65 VAL A O 1
ATOM 498 N N . ASP A 1 66 ? 5.363 2.456 1.496 1.00 75.00 66 ASP A N 1
ATOM 499 C CA . ASP A 1 66 ? 4.889 1.865 2.762 1.00 75.00 66 ASP A CA 1
ATOM 500 C C . ASP A 1 66 ? 5.443 2.628 3.975 1.00 75.00 66 ASP A C 1
ATOM 502 O O . ASP A 1 66 ? 4.703 3.070 4.855 1.00 75.00 66 ASP A O 1
ATOM 506 N N . ALA A 1 67 ? 6.761 2.854 3.999 1.00 80.38 67 ALA A N 1
ATOM 507 C CA . ALA A 1 67 ? 7.413 3.568 5.093 1.00 80.38 67 ALA A CA 1
ATOM 508 C C . ALA A 1 67 ? 6.945 5.029 5.205 1.00 80.38 67 ALA A C 1
ATOM 510 O O . ALA A 1 67 ? 6.791 5.555 6.309 1.00 80.38 67 ALA A O 1
ATOM 511 N N . LEU A 1 68 ? 6.710 5.691 4.068 1.00 78.06 68 LEU A N 1
ATOM 512 C CA . LEU A 1 68 ? 6.266 7.079 4.036 1.00 78.06 68 LEU A CA 1
ATOM 513 C C . LEU A 1 68 ? 4.796 7.223 4.440 1.00 78.06 68 LEU A C 1
ATOM 515 O O . LEU A 1 68 ? 4.464 8.226 5.062 1.00 78.06 68 LEU A O 1
ATOM 519 N N . TYR A 1 69 ? 3.934 6.251 4.120 1.00 71.81 69 TYR A N 1
ATOM 520 C CA . TYR A 1 69 ? 2.507 6.260 4.469 1.00 71.81 69 TYR A CA 1
ATOM 521 C C . TYR A 1 69 ? 2.235 5.930 5.940 1.00 71.81 69 TYR A C 1
ATOM 523 O O . TYR A 1 69 ? 1.268 6.449 6.505 1.00 71.81 69 TYR A O 1
ATOM 531 N N . GLN A 1 70 ? 3.110 5.163 6.597 1.00 72.00 70 GLN A N 1
ATOM 532 C CA . GLN A 1 70 ? 2.947 4.786 8.004 1.00 72.00 70 GLN A CA 1
ATOM 533 C C . GLN A 1 70 ? 2.873 6.003 8.951 1.00 72.00 70 GLN A C 1
ATOM 535 O O . GLN A 1 70 ? 2.125 5.997 9.931 1.00 72.00 70 GLN A O 1
ATOM 540 N N . TYR A 1 71 ? 3.608 7.078 8.645 1.00 70.38 71 TYR A N 1
ATOM 541 C CA . TYR A 1 71 ? 3.667 8.297 9.463 1.00 70.38 71 TYR A CA 1
ATOM 542 C C . TYR A 1 71 ? 2.408 9.191 9.359 1.00 70.38 71 TYR A C 1
ATOM 544 O O . TYR A 1 71 ? 1.805 9.507 10.390 1.00 70.38 71 TYR A O 1
ATOM 552 N N . PRO A 1 72 ? 1.953 9.606 8.157 1.00 71.94 72 PRO A N 1
ATOM 553 C CA . PRO A 1 72 ? 0.723 10.369 7.998 1.00 71.94 72 PRO A CA 1
ATOM 554 C C . PRO A 1 72 ? -0.521 9.515 8.244 1.00 71.94 72 PRO A C 1
ATOM 556 O O . PRO A 1 72 ? -1.508 10.064 8.717 1.00 71.94 72 PRO A O 1
ATOM 559 N N . GLY A 1 73 ? -0.500 8.203 7.982 1.00 66.25 73 GLY A N 1
ATOM 560 C CA . GLY A 1 73 ? -1.648 7.318 8.196 1.00 66.25 73 GLY A CA 1
ATOM 561 C C . GLY A 1 73 ? -2.126 7.316 9.650 1.00 66.25 73 GLY A C 1
ATOM 562 O O . GLY A 1 73 ? -3.314 7.519 9.908 1.00 66.25 73 GLY A O 1
ATOM 563 N N . GLY A 1 74 ? -1.193 7.198 10.602 1.00 68.94 74 GLY A N 1
ATOM 564 C CA . GLY A 1 74 ? -1.498 7.285 12.035 1.00 68.94 74 GLY A CA 1
ATOM 565 C C . GLY A 1 74 ? -2.000 8.671 12.447 1.00 68.94 74 GLY A C 1
ATOM 566 O O . GLY A 1 74 ? -3.050 8.799 13.073 1.00 68.94 74 GLY A O 1
ATOM 567 N N . TRP A 1 75 ? -1.311 9.729 12.009 1.00 69.56 75 TRP A N 1
ATOM 568 C CA . TRP A 1 75 ? -1.690 11.106 12.343 1.00 69.56 75 TRP A CA 1
ATOM 569 C C . TRP A 1 75 ? -3.056 11.517 11.765 1.00 69.56 75 TRP A C 1
ATOM 571 O O . TRP A 1 75 ? -3.854 12.186 12.426 1.00 69.56 75 TRP A O 1
ATO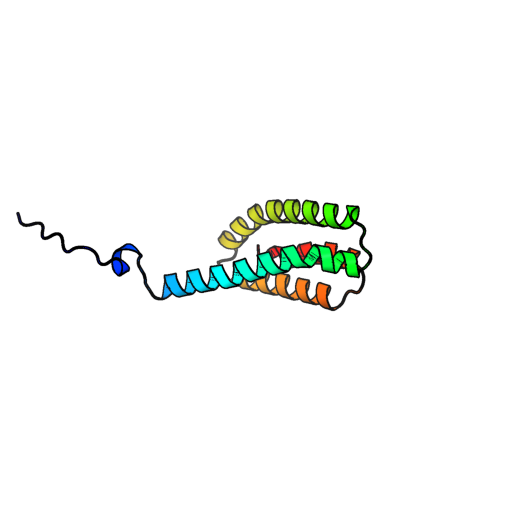M 581 N N . LEU A 1 76 ? -3.352 11.108 10.529 1.00 64.62 76 LEU A N 1
ATOM 582 C CA . LEU A 1 76 ? -4.612 11.397 9.848 1.00 64.62 76 LEU A CA 1
ATOM 583 C C . LEU A 1 76 ? -5.770 10.604 10.473 1.00 64.62 76 LEU A C 1
ATOM 585 O O . LEU A 1 76 ? -6.873 11.142 10.604 1.00 64.62 76 LEU A O 1
ATOM 589 N N . ALA A 1 77 ? -5.523 9.362 10.909 1.00 62.88 77 ALA A N 1
ATOM 590 C CA . ALA A 1 77 ? -6.500 8.543 11.627 1.00 62.88 77 ALA A CA 1
ATOM 591 C C . ALA A 1 77 ? -6.893 9.156 12.980 1.00 62.88 77 ALA A C 1
ATOM 593 O O . ALA A 1 77 ? -8.083 9.175 13.319 1.00 62.88 77 ALA A O 1
ATOM 594 N N . ASP A 1 78 ? -5.921 9.722 13.697 1.00 67.94 78 ASP A N 1
ATOM 595 C CA . ASP A 1 78 ? -6.148 10.385 14.982 1.00 67.94 78 ASP A CA 1
ATOM 596 C C . ASP A 1 78 ? -6.887 11.721 14.825 1.00 67.94 78 ASP A C 1
ATOM 598 O O . ASP A 1 78 ? -7.731 12.069 15.653 1.00 67.94 78 ASP A O 1
ATOM 602 N N . LYS A 1 79 ? -6.636 12.463 13.735 1.00 71.31 79 LYS A N 1
ATOM 603 C CA . LYS A 1 79 ? -7.193 13.813 13.543 1.00 71.31 79 LYS A CA 1
ATOM 604 C C . LYS A 1 79 ? -8.559 13.855 12.844 1.00 71.31 79 LYS A C 1
ATOM 606 O O . LYS A 1 79 ? -9.371 14.717 13.172 1.00 71.31 79 LYS A O 1
ATOM 611 N N . LEU A 1 80 ? -8.842 12.958 11.889 1.00 63.75 80 LEU A N 1
ATOM 612 C CA . LEU A 1 80 ? -10.119 12.942 11.140 1.00 63.75 80 LEU A CA 1
ATOM 613 C C . LEU A 1 80 ? -11.211 12.063 11.771 1.00 63.75 80 LEU A C 1
ATOM 615 O O . LEU A 1 80 ? -12.368 12.101 11.336 1.00 63.75 80 LEU A O 1
ATOM 619 N N . GLY A 1 81 ? -10.861 11.281 12.791 1.00 67.00 81 GLY A N 1
ATOM 620 C CA . GLY A 1 81 ? -11.750 10.309 13.409 1.00 67.00 81 GLY A CA 1
ATOM 621 C C . GLY A 1 81 ? -11.811 8.994 12.626 1.00 67.00 81 GLY A C 1
ATOM 622 O O . GLY A 1 81 ? -11.946 8.955 11.398 1.00 67.00 81 GLY A O 1
ATOM 623 N N . ARG A 1 82 ? -11.769 7.885 13.374 1.00 64.19 82 ARG A N 1
ATOM 624 C CA . ARG A 1 82 ? -11.532 6.524 12.863 1.00 64.19 82 ARG A CA 1
ATOM 625 C C . ARG A 1 82 ? -12.449 6.093 11.708 1.00 64.19 82 ARG A C 1
ATOM 627 O O . ARG A 1 82 ? -11.990 5.434 10.784 1.00 64.19 82 ARG A O 1
ATOM 634 N N . LYS A 1 83 ? -13.729 6.494 11.708 1.00 66.56 83 LYS A N 1
ATOM 635 C CA . LYS A 1 83 ? -14.695 6.140 10.641 1.00 66.56 83 LYS A CA 1
ATOM 636 C C . LYS A 1 83 ? -14.447 6.861 9.308 1.00 66.56 83 LYS A C 1
ATOM 638 O O . LYS A 1 83 ? -14.625 6.257 8.250 1.00 66.56 83 LYS A O 1
ATOM 643 N N . ARG A 1 84 ? -14.071 8.146 9.340 1.00 67.56 84 ARG A N 1
ATOM 644 C CA . ARG A 1 84 ? -13.884 8.955 8.120 1.00 67.56 84 ARG A CA 1
ATOM 645 C C . ARG A 1 84 ? -12.557 8.641 7.446 1.00 67.56 84 ARG A C 1
ATOM 647 O O . ARG A 1 84 ? -12.538 8.492 6.229 1.00 67.56 84 ARG A O 1
ATOM 654 N N . ALA A 1 85 ? -11.501 8.457 8.240 1.00 67.06 85 ALA A N 1
ATOM 655 C CA . ALA A 1 85 ? -10.207 8.002 7.743 1.00 67.06 85 ALA A CA 1
ATOM 656 C C . ALA A 1 85 ? -10.346 6.656 7.014 1.00 67.06 85 ALA A C 1
ATOM 658 O O . ALA A 1 85 ? -9.965 6.555 5.853 1.00 67.06 85 ALA A O 1
ATOM 659 N N . LEU A 1 86 ? -11.009 5.670 7.636 1.00 68.94 86 LEU A N 1
ATOM 660 C CA . LEU A 1 86 ? -11.210 4.350 7.030 1.00 68.94 86 LEU A CA 1
ATOM 661 C C . LEU A 1 86 ? -11.960 4.425 5.690 1.00 68.94 86 LEU A C 1
ATOM 663 O O . LEU A 1 86 ? -11.581 3.757 4.739 1.00 68.94 86 LEU A O 1
ATOM 667 N N . THR A 1 87 ? -13.003 5.254 5.595 1.00 71.56 87 THR A N 1
ATOM 668 C CA . THR A 1 87 ? -13.797 5.383 4.359 1.00 71.56 87 THR A CA 1
ATOM 669 C C . THR A 1 87 ? -12.990 6.036 3.233 1.00 71.56 87 THR A C 1
ATOM 671 O O . THR A 1 87 ? -13.033 5.564 2.101 1.00 71.56 87 THR A O 1
ATOM 674 N N . LEU A 1 88 ? -12.223 7.089 3.540 1.00 69.81 88 LEU A N 1
ATOM 675 C CA . LEU A 1 88 ? -11.334 7.749 2.579 1.00 69.81 88 LEU A CA 1
ATOM 676 C C . LEU A 1 88 ? -10.260 6.791 2.060 1.00 69.81 88 LEU A C 1
ATOM 678 O O . LEU A 1 88 ? -10.102 6.663 0.849 1.00 69.81 88 LEU A O 1
ATOM 682 N N . PHE A 1 89 ? -9.584 6.069 2.955 1.00 68.00 89 PHE A N 1
ATOM 683 C CA . PHE A 1 89 ? -8.571 5.084 2.574 1.00 68.00 89 PHE A CA 1
ATOM 684 C C . PHE A 1 89 ? -9.146 3.962 1.710 1.00 68.00 89 PHE A C 1
ATOM 686 O O . PHE A 1 89 ? -8.538 3.584 0.713 1.00 68.00 89 PHE A O 1
ATOM 693 N N . ASN A 1 90 ? -10.355 3.495 2.019 1.00 71.75 90 ASN A N 1
ATOM 694 C CA . ASN A 1 90 ? -11.012 2.447 1.244 1.00 71.75 90 ASN A CA 1
ATOM 695 C C . ASN A 1 90 ? -11.400 2.927 -0.173 1.00 71.75 90 ASN A C 1
ATOM 697 O O . ASN A 1 90 ? -11.215 2.201 -1.146 1.00 71.75 90 ASN A O 1
ATOM 701 N N . ILE A 1 91 ? -11.855 4.178 -0.328 1.00 73.06 91 ILE A N 1
ATOM 702 C CA . ILE A 1 91 ? -12.145 4.781 -1.646 1.00 73.06 91 ILE A CA 1
ATOM 703 C C . ILE A 1 91 ? -10.858 4.975 -2.467 1.00 73.06 91 ILE A C 1
ATOM 705 O O . ILE A 1 91 ? -10.839 4.718 -3.675 1.00 73.06 91 ILE A O 1
ATOM 709 N N . ILE A 1 92 ? -9.768 5.399 -1.824 1.00 70.06 92 ILE A N 1
ATOM 710 C CA . ILE A 1 92 ? -8.462 5.572 -2.476 1.00 70.06 92 ILE A CA 1
ATOM 711 C C . ILE A 1 92 ? -7.905 4.206 -2.919 1.00 70.06 92 ILE A C 1
ATOM 713 O O . ILE A 1 92 ? -7.480 4.054 -4.064 1.00 70.06 92 ILE A O 1
ATOM 717 N N . ALA A 1 93 ? -8.022 3.175 -2.079 1.00 66.62 93 ALA A N 1
ATOM 718 C CA . ALA A 1 93 ? -7.626 1.815 -2.431 1.00 66.62 93 ALA A CA 1
ATOM 719 C C . ALA A 1 93 ? -8.467 1.251 -3.591 1.00 66.62 93 ALA A C 1
ATOM 721 O O . ALA A 1 93 ? -7.917 0.740 -4.568 1.00 66.62 93 ALA A O 1
ATOM 722 N N . ALA A 1 94 ? -9.796 1.395 -3.535 1.00 70.25 94 ALA A N 1
ATOM 723 C CA . ALA A 1 94 ? -10.704 0.935 -4.588 1.00 70.25 94 ALA A CA 1
ATOM 724 C C . ALA A 1 94 ? -10.418 1.605 -5.941 1.00 70.25 94 ALA A C 1
ATOM 726 O O . ALA A 1 94 ? -10.430 0.944 -6.981 1.00 70.25 94 ALA A O 1
ATOM 727 N N . SER A 1 95 ? -10.111 2.904 -5.935 1.00 69.12 95 SER A N 1
ATOM 728 C CA . SER A 1 95 ? -9.732 3.624 -7.154 1.00 69.12 95 SER A CA 1
ATOM 729 C C . SER A 1 95 ? -8.369 3.177 -7.700 1.00 69.12 95 SER A C 1
ATOM 731 O O . SER A 1 95 ? -8.228 3.036 -8.913 1.00 69.12 95 SER A O 1
ATOM 733 N N . GLY A 1 96 ? -7.404 2.822 -6.847 1.00 65.38 96 GLY A N 1
ATOM 734 C CA . GLY A 1 96 ? -6.153 2.185 -7.274 1.00 65.38 96 GLY A CA 1
ATOM 735 C C . GLY A 1 96 ? -6.350 0.813 -7.946 1.00 65.38 96 GLY A C 1
ATOM 736 O O . GLY A 1 96 ? -5.738 0.537 -8.979 1.00 65.38 96 GLY A O 1
ATOM 737 N N . TYR A 1 97 ? -7.262 -0.023 -7.435 1.00 66.81 97 TYR A N 1
ATOM 738 C CA . TYR A 1 97 ? -7.610 -1.302 -8.075 1.00 66.81 97 TYR A CA 1
ATOM 739 C C . TYR A 1 97 ? -8.287 -1.119 -9.444 1.00 66.81 97 TYR A C 1
ATOM 741 O O . TYR A 1 97 ? -8.030 -1.893 -10.367 1.00 66.81 97 TYR A O 1
ATOM 749 N N . LEU A 1 98 ? -9.098 -0.070 -9.614 1.00 68.56 98 LEU A N 1
ATOM 750 C CA . LEU A 1 98 ? -9.675 0.304 -10.913 1.00 68.56 98 LEU A CA 1
ATOM 751 C C . LEU A 1 98 ? -8.592 0.681 -11.937 1.00 68.56 98 LEU A C 1
ATOM 753 O O . LEU A 1 98 ? -8.676 0.274 -13.096 1.00 68.56 98 LEU A O 1
ATOM 757 N N . VAL A 1 99 ? -7.546 1.396 -11.512 1.00 66.06 99 VAL A N 1
ATOM 758 C CA . VAL A 1 99 ? -6.395 1.735 -12.368 1.00 66.06 99 VAL A CA 1
ATOM 759 C C . VAL A 1 99 ? -5.628 0.478 -12.793 1.00 66.06 99 VAL A C 1
ATOM 761 O O . VAL A 1 99 ? -5.261 0.363 -13.967 1.00 66.06 99 VAL A O 1
ATOM 764 N N . TYR A 1 100 ? -5.446 -0.493 -11.888 1.00 65.94 100 TYR A N 1
ATOM 765 C CA . TYR A 1 100 ? -4.845 -1.788 -12.229 1.00 65.94 100 TYR A CA 1
ATOM 766 C C . TYR A 1 100 ? -5.661 -2.570 -13.262 1.00 65.94 100 TYR A C 1
ATOM 768 O O . TYR A 1 100 ? -5.073 -3.182 -14.152 1.00 65.94 100 TYR A O 1
ATOM 776 N N . LEU A 1 101 ? -6.993 -2.529 -13.169 1.00 66.12 101 LEU A N 1
ATOM 777 C CA . LEU A 1 101 ? -7.888 -3.247 -14.079 1.00 66.12 101 LEU A CA 1
ATOM 778 C C . LEU A 1 101 ? -7.898 -2.645 -15.494 1.00 66.12 101 LEU A C 1
ATOM 780 O O . LEU A 1 101 ? -7.987 -3.368 -16.484 1.00 66.12 101 LEU A O 1
ATOM 784 N N . LEU A 1 102 ? -7.832 -1.316 -15.593 1.00 65.56 102 LEU A N 1
ATOM 785 C CA . LEU A 1 102 ? -8.001 -0.596 -16.857 1.00 65.56 102 LEU A CA 1
ATOM 786 C C . LEU A 1 102 ? -6.703 -0.457 -17.659 1.00 65.56 102 LEU A C 1
ATOM 788 O O . LEU A 1 102 ? -6.757 -0.170 -18.858 1.00 65.56 102 LEU A O 1
ATOM 792 N N . THR A 1 103 ? -5.538 -0.658 -17.035 1.00 61.34 103 THR A N 1
ATOM 793 C CA . THR A 1 103 ? -4.270 -0.302 -17.674 1.00 61.34 103 THR A CA 1
ATOM 794 C C . THR A 1 103 ? -3.480 -1.498 -18.195 1.00 61.34 103 THR A C 1
ATOM 796 O O . THR A 1 103 ? -3.072 -2.381 -17.453 1.00 61.34 103 THR A O 1
ATOM 799 N N . ARG A 1 104 ? -3.171 -1.467 -19.498 1.00 63.06 104 ARG A N 1
ATOM 800 C CA . ARG A 1 104 ? -2.316 -2.442 -20.206 1.00 63.06 104 ARG A CA 1
ATOM 801 C C . ARG A 1 104 ? -0.816 -2.119 -20.193 1.00 63.06 104 ARG A C 1
ATOM 803 O O . ARG A 1 104 ? -0.042 -2.821 -20.830 1.00 63.06 104 ARG A O 1
ATOM 810 N N . ARG A 1 105 ? -0.394 -1.046 -19.518 1.00 68.69 105 ARG A N 1
ATOM 811 C CA . ARG A 1 105 ? 1.011 -0.609 -19.440 1.00 68.69 105 ARG A CA 1
ATOM 812 C C . ARG A 1 105 ? 1.522 -0.713 -18.008 1.00 68.69 105 ARG A C 1
ATOM 814 O O . ARG A 1 105 ? 0.916 -0.152 -17.100 1.00 68.69 105 ARG A O 1
ATOM 821 N N . TRP A 1 106 ? 2.668 -1.362 -17.826 1.00 65.38 106 TRP A N 1
ATOM 822 C CA . TRP A 1 106 ? 3.290 -1.583 -16.517 1.00 65.38 106 TRP A CA 1
ATOM 823 C C . TRP A 1 106 ? 3.691 -0.280 -15.793 1.00 65.38 106 TRP A C 1
ATOM 825 O O . TRP A 1 106 ? 3.720 -0.247 -14.571 1.00 65.38 106 TRP A O 1
ATOM 835 N N . GLU A 1 107 ? 3.928 0.825 -16.503 1.00 69.06 107 GLU A N 1
ATOM 836 C CA . GLU A 1 107 ? 4.267 2.129 -15.895 1.00 69.06 107 GLU A CA 1
ATOM 837 C C . GLU A 1 107 ? 3.134 2.690 -15.016 1.00 69.06 107 GLU A C 1
ATOM 839 O O . GLU A 1 107 ? 3.359 3.195 -13.918 1.00 69.06 107 GLU A O 1
ATOM 844 N N . TRP A 1 108 ? 1.888 2.545 -15.468 1.00 65.94 108 TRP A N 1
ATOM 845 C CA . TRP A 1 108 ? 0.708 2.989 -14.722 1.00 65.94 108 TRP A CA 1
ATOM 846 C C . TRP A 1 108 ? 0.352 2.045 -13.577 1.00 65.94 108 TRP A C 1
ATOM 848 O O . TRP A 1 108 ? -0.281 2.465 -12.615 1.00 65.94 108 TRP A O 1
ATOM 858 N N . VAL A 1 109 ? 0.797 0.788 -13.656 1.00 64.19 109 VAL A N 1
ATOM 859 C CA . VAL A 1 109 ? 0.732 -0.182 -12.555 1.00 64.19 109 VAL A CA 1
ATOM 860 C C . VAL A 1 109 ? 1.610 0.338 -11.406 1.00 64.19 109 VAL A C 1
ATOM 862 O O . VAL A 1 109 ? 1.129 0.444 -10.283 1.00 64.19 109 VAL A O 1
ATOM 865 N N . VAL A 1 110 ? 2.825 0.831 -11.692 1.00 64.75 110 VAL A N 1
ATOM 866 C CA . VAL A 1 110 ? 3.687 1.477 -10.678 1.00 64.75 110 VAL A CA 1
ATOM 867 C C . VAL A 1 110 ? 3.031 2.730 -10.078 1.00 64.75 110 VAL A C 1
ATOM 869 O O . VAL A 1 110 ? 3.034 2.891 -8.857 1.00 64.75 110 VAL A O 1
ATOM 872 N N . ALA A 1 111 ? 2.412 3.586 -10.897 1.00 62.91 111 ALA A N 1
ATOM 873 C CA . ALA A 1 111 ? 1.694 4.767 -10.405 1.00 62.91 111 ALA A CA 1
ATOM 874 C C . ALA A 1 111 ? 0.449 4.406 -9.565 1.00 62.91 111 ALA A C 1
ATOM 876 O O . ALA A 1 111 ? 0.180 5.049 -8.553 1.00 62.91 111 ALA A O 1
ATOM 877 N N . GLY A 1 112 ? -0.281 3.349 -9.939 1.00 60.16 112 GLY A N 1
ATOM 878 C CA . GLY A 1 112 ? -1.449 2.840 -9.213 1.00 60.16 112 GLY A CA 1
ATOM 879 C C . GLY A 1 112 ? -1.109 2.279 -7.830 1.00 60.16 112 GLY A C 1
ATOM 880 O O . GLY A 1 112 ? -1.910 2.407 -6.904 1.00 60.16 112 GLY A O 1
ATOM 881 N N . THR A 1 113 ? 0.106 1.752 -7.645 1.00 62.81 113 THR A N 1
ATOM 882 C CA . THR A 1 113 ? 0.625 1.319 -6.333 1.00 62.81 113 THR A CA 1
ATOM 883 C C . THR A 1 113 ? 0.530 2.415 -5.276 1.00 62.81 113 THR A C 1
ATOM 885 O O . THR A 1 113 ? 0.162 2.126 -4.144 1.00 62.81 113 THR A O 1
ATOM 888 N N . LEU A 1 114 ? 0.781 3.678 -5.642 1.00 59.81 114 LEU A N 1
ATOM 889 C CA . LEU A 1 114 ? 0.695 4.813 -4.712 1.00 59.81 114 LEU A CA 1
ATOM 890 C C . LEU A 1 114 ? -0.707 5.016 -4.132 1.00 59.81 114 LEU A C 1
ATOM 892 O O . LEU A 1 114 ? -0.840 5.554 -3.034 1.00 59.81 114 LEU A O 1
ATOM 896 N N . LEU A 1 115 ? -1.737 4.617 -4.880 1.00 59.31 115 LEU A N 1
ATOM 897 C CA . LEU A 1 115 ? -3.136 4.725 -4.478 1.00 59.31 115 LEU A CA 1
ATOM 898 C C . LEU A 1 115 ? -3.583 3.475 -3.716 1.00 59.31 115 LEU A C 1
ATOM 900 O O . LEU A 1 115 ? -4.244 3.580 -2.689 1.00 59.31 115 LEU A O 1
ATOM 904 N N . VAL A 1 116 ? -3.183 2.285 -4.172 1.00 57.75 116 VAL A N 1
ATOM 905 C CA . VAL A 1 116 ? -3.557 1.025 -3.506 1.00 57.75 116 VAL A CA 1
ATOM 906 C C . VAL A 1 116 ? -2.931 0.904 -2.116 1.00 57.75 116 VAL A C 1
ATOM 908 O O . VAL A 1 116 ? -3.581 0.402 -1.204 1.00 57.75 116 VAL A O 1
ATOM 911 N N . MET A 1 117 ? -1.709 1.405 -1.924 1.00 57.41 117 MET A N 1
ATOM 912 C CA . MET A 1 117 ? -0.999 1.303 -0.640 1.00 57.41 117 MET A CA 1
ATOM 913 C C . MET A 1 117 ? -1.391 2.366 0.381 1.00 57.41 117 MET A C 1
ATOM 915 O O . MET A 1 117 ? -0.850 2.388 1.476 1.00 57.41 117 MET A O 1
ATOM 919 N N . ALA A 1 118 ? -2.373 3.218 0.078 1.00 54.06 118 ALA A N 1
ATOM 920 C CA . ALA A 1 118 ? -2.880 4.156 1.070 1.00 54.06 118 ALA A CA 1
ATOM 921 C C . ALA A 1 118 ? -3.485 3.436 2.298 1.00 54.06 118 ALA A C 1
ATOM 923 O O . ALA A 1 118 ? -3.625 4.053 3.345 1.00 54.06 118 ALA A O 1
ATOM 924 N N . TRP A 1 119 ? -3.840 2.149 2.191 1.00 46.16 119 TRP A N 1
ATOM 925 C CA . TRP A 1 119 ? -4.483 1.382 3.265 1.00 46.16 119 TRP A CA 1
ATOM 926 C C . TRP A 1 119 ? -3.576 0.339 3.965 1.00 46.16 119 TRP A C 1
ATOM 928 O O . TRP A 1 119 ? -4.022 -0.278 4.927 1.00 46.16 119 TRP A O 1
ATOM 938 N N . SER A 1 120 ? -2.319 0.136 3.564 1.00 45.84 120 SER A N 1
ATOM 939 C CA . SER A 1 120 ? -1.406 -0.746 4.327 1.00 45.84 120 SER A CA 1
ATOM 940 C C . SER A 1 120 ? -0.644 0.028 5.394 1.00 45.84 120 SER A C 1
ATOM 942 O O . SER A 1 120 ? -0.632 -0.410 6.564 1.00 45.84 120 SER A O 1
#

Nearest PDB structures (foldseek):
  8jsx-assembly1_A  TM=7.010E-01  e=8.307E-02  Homo sapiens
  8jtv-assembly1_A  TM=8.048E-01  e=6.928E-01  Homo sapiens
  6gv1-assembly1_A  TM=7.751E-01  e=1.302E+00  Escherichia coli K-12
  8uco-assembly1_A  TM=7.865E-01  e=2.059E+00  Homo sapiens
  8ufd-assembly1_A  TM=7.272E-01  e=2.309E+00  Mycobacterium tuberculosis